Protein AF-A0A7W8ETY5-F1 (afdb_monomer_lite)

Organism: Streptomyces spectabilis (NCBI:txid68270)

pLDDT: mean 81.21, std 13.09, range [39.62, 94.81]

Secondary structure (DSSP, 8-state):
-----TTT--SHHHHHHHHHHPPEEEEEEE--TTS-GGG-EEEEEETTTTEEEEE--S---TT-EEEE----TTSS--TTTTT-EEEEEEEEEHHHHGGGSPPPPHHHHHHHHTT---HHHHHHHTPPPGGGS--------

Foldseek 3Di:
DDDQAQLVDPDPVSLVVLQVPAAEWEWAWDADPPDDRVRTFTWTQDLLQLDIDTHDDVPDDQQDKDFDADPLVLQDDDPQNRRGHIYRYHPHHCVVFVVVADGDDPVRSPCSSVVHDDPVSNVSSPDDGPVPDPPPPPDPD

Sequence (141 aa):
MGQHHPGECSCPECRTRARLAAPTLYGFIGRRAGEPETAQQVFAWCPWCANWHRHGDRTNQPGDVLHRSPHCATGTPGPYEETGYLIAVTNIPLSEVWGQMRRSSDAQRLAIGDGRVTPAIERLRAQLLPILRPQHHGGRT

Structure (mmCIF, N/CA/C/O backbone):
data_AF-A0A7W8ETY5-F1
#
_entry.id   AF-A0A7W8ETY5-F1
#
loop_
_atom_site.group_PDB
_atom_site.id
_atom_site.type_symbol
_atom_site.label_atom_id
_atom_site.label_alt_id
_atom_site.label_comp_id
_atom_site.label_asym_id
_atom_site.label_entity_id
_atom_site.label_seq_id
_atom_site.pdbx_PDB_ins_code
_atom_site.Cartn_x
_atom_site.Cartn_y
_atom_site.Cartn_z
_atom_site.occupancy
_atom_site.B_iso_or_equiv
_atom_site.auth_seq_id
_atom_site.auth_comp_id
_atom_site.auth_asym_id
_atom_site.auth_atom_id
_atom_site.pdbx_PDB_model_num
ATOM 1 N N . MET A 1 1 ? 29.948 -22.749 6.259 1.00 46.44 1 MET A N 1
ATOM 2 C CA . MET A 1 1 ? 28.935 -22.196 5.335 1.00 46.44 1 MET A CA 1
ATOM 3 C C . MET A 1 1 ? 27.918 -21.463 6.191 1.00 46.44 1 MET A C 1
ATOM 5 O O . MET A 1 1 ? 27.293 -22.111 7.018 1.00 46.44 1 MET A O 1
ATOM 9 N N . GLY A 1 2 ? 27.870 -20.130 6.116 1.00 55.56 2 GLY A N 1
ATOM 10 C CA . GLY A 1 2 ? 26.941 -19.334 6.928 1.00 55.56 2 GLY A CA 1
ATOM 11 C C . GLY A 1 2 ? 25.499 -19.595 6.501 1.00 55.56 2 GLY A C 1
ATOM 12 O O . GLY A 1 2 ? 25.243 -19.812 5.319 1.00 55.56 2 GLY A O 1
ATOM 13 N N . GLN A 1 3 ? 24.572 -19.632 7.454 1.00 60.19 3 GLN A N 1
ATOM 14 C CA . GLN A 1 3 ? 23.151 -19.752 7.143 1.00 60.19 3 GLN A CA 1
ATOM 15 C C . GLN A 1 3 ? 22.703 -18.489 6.399 1.00 60.19 3 GLN A C 1
ATOM 17 O O . GLN A 1 3 ? 22.939 -17.365 6.834 1.00 60.19 3 GLN A O 1
ATOM 22 N N . HIS A 1 4 ? 22.131 -18.692 5.218 1.00 65.94 4 HIS A N 1
ATOM 23 C CA . HIS A 1 4 ? 21.667 -17.641 4.327 1.00 65.94 4 HIS A CA 1
ATOM 24 C C . HIS A 1 4 ? 20.167 -17.436 4.557 1.00 65.94 4 HIS A C 1
ATOM 26 O O . HIS A 1 4 ? 19.358 -18.232 4.077 1.00 65.94 4 HIS A O 1
ATOM 32 N N . HIS A 1 5 ? 19.805 -16.385 5.292 1.00 59.69 5 HIS A N 1
ATOM 33 C CA . HIS A 1 5 ? 18.412 -16.026 5.551 1.00 59.69 5 HIS A CA 1
ATOM 34 C C . HIS A 1 5 ? 17.901 -15.037 4.485 1.00 59.69 5 HIS A C 1
ATOM 36 O O . HIS A 1 5 ? 18.611 -14.077 4.146 1.00 59.69 5 HIS A O 1
ATOM 42 N N . PRO A 1 6 ? 16.713 -15.271 3.893 1.00 59.84 6 PRO A N 1
ATOM 43 C CA . PRO A 1 6 ? 16.021 -14.265 3.087 1.00 59.84 6 PRO A CA 1
ATOM 44 C C . PRO A 1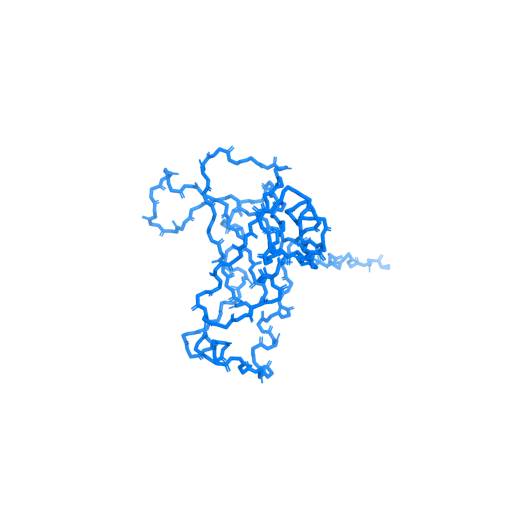 6 ? 15.900 -12.948 3.874 1.00 59.84 6 PRO A C 1
ATOM 46 O O . PRO A 1 6 ? 15.759 -12.972 5.086 1.00 59.84 6 PRO A O 1
ATOM 49 N N . GLY A 1 7 ? 16.035 -11.794 3.217 1.00 60.91 7 GLY A N 1
ATOM 50 C CA . GLY A 1 7 ? 15.917 -10.481 3.879 1.00 60.91 7 GLY A CA 1
ATOM 51 C C . GLY A 1 7 ? 17.146 -9.961 4.607 1.00 60.91 7 GLY A C 1
ATOM 52 O O . GLY A 1 7 ? 17.440 -8.773 4.529 1.00 60.91 7 GLY A O 1
ATOM 53 N N . GLU A 1 8 ? 17.914 -10.843 5.237 1.00 65.88 8 GLU A N 1
ATOM 54 C CA . GLU A 1 8 ? 19.132 -10.472 5.973 1.00 65.88 8 GLU A CA 1
ATOM 55 C C . GLU A 1 8 ? 20.386 -10.512 5.086 1.00 65.88 8 GLU A C 1
ATOM 57 O O . GLU A 1 8 ? 21.401 -9.873 5.365 1.00 65.88 8 GLU A O 1
ATOM 62 N N . CYS A 1 9 ? 20.319 -11.252 3.975 1.00 71.00 9 CYS A N 1
ATOM 63 C CA . CYS A 1 9 ? 21.418 -11.432 3.037 1.00 71.00 9 CYS A CA 1
ATOM 64 C C . CYS A 1 9 ? 21.057 -10.902 1.639 1.00 71.00 9 CYS A C 1
ATOM 66 O O . CYS A 1 9 ? 20.047 -11.277 1.043 1.00 71.00 9 CYS A O 1
ATOM 68 N N . SER A 1 10 ? 21.927 -10.064 1.067 1.00 73.88 10 SER A N 1
ATOM 69 C CA . SER A 1 10 ? 21.725 -9.418 -0.240 1.00 73.88 10 SER A CA 1
ATOM 70 C C . SER A 1 10 ? 22.278 -10.214 -1.433 1.00 73.88 10 SER A C 1
ATOM 72 O O . SER A 1 10 ? 22.279 -9.722 -2.569 1.00 73.88 10 SER A O 1
ATOM 74 N N . CYS A 1 11 ? 22.736 -11.455 -1.229 1.00 82.75 11 CYS A N 1
ATOM 75 C CA . CYS A 1 11 ? 23.212 -12.283 -2.337 1.00 82.75 11 CYS A CA 1
ATOM 76 C C . CYS A 1 11 ? 22.065 -12.592 -3.334 1.00 82.75 11 CYS A C 1
ATOM 78 O O . CYS A 1 11 ? 20.886 -12.516 -2.971 1.00 82.75 11 CYS A O 1
ATOM 80 N N . PRO A 1 12 ? 22.367 -12.900 -4.612 1.00 81.25 12 PRO A N 1
ATOM 81 C CA . PRO A 1 12 ? 21.339 -13.137 -5.634 1.00 81.25 12 PRO A CA 1
ATOM 82 C C . PRO A 1 12 ? 20.332 -14.235 -5.262 1.00 81.25 12 PRO A C 1
ATOM 84 O O . PRO A 1 12 ? 19.138 -14.103 -5.532 1.00 81.25 12 PRO A O 1
ATOM 87 N N . GLU A 1 13 ? 20.799 -15.291 -4.597 1.00 82.00 13 GLU A N 1
ATOM 88 C CA . GLU A 1 13 ? 19.960 -16.408 -4.169 1.00 82.00 13 GLU A CA 1
ATOM 89 C C . GLU A 1 13 ? 18.974 -15.995 -3.069 1.00 82.00 13 GLU A C 1
ATOM 91 O O . GLU A 1 13 ? 17.771 -16.212 -3.212 1.00 82.00 13 GLU A O 1
ATOM 96 N N . CYS A 1 14 ? 19.447 -15.321 -2.017 1.00 78.88 14 CYS A N 1
ATOM 97 C CA . CYS A 1 14 ? 18.585 -14.817 -0.946 1.00 78.88 14 CYS A CA 1
ATOM 98 C C . CYS A 1 14 ? 17.569 -13.797 -1.455 1.00 78.88 14 CYS A C 1
ATOM 100 O O . CYS A 1 14 ? 16.404 -13.863 -1.072 1.00 78.88 14 CYS A O 1
ATOM 102 N N . ARG A 1 15 ? 17.966 -12.909 -2.379 1.00 77.81 15 ARG A N 1
ATOM 103 C CA . ARG A 1 15 ? 17.036 -11.972 -3.033 1.00 77.81 15 ARG A CA 1
ATOM 104 C C . ARG A 1 15 ? 15.958 -12.694 -3.837 1.00 77.81 15 ARG A C 1
ATOM 106 O O . ARG A 1 15 ? 14.794 -12.310 -3.778 1.00 77.81 15 ARG A O 1
ATOM 113 N N . THR A 1 16 ? 16.329 -13.749 -4.558 1.00 82.50 16 THR A N 1
ATOM 114 C CA . THR A 1 16 ? 15.375 -14.560 -5.327 1.00 82.50 16 THR A CA 1
ATOM 115 C C . THR A 1 16 ? 14.401 -15.284 -4.401 1.00 82.50 16 THR A C 1
ATOM 117 O O . THR A 1 16 ? 13.193 -15.208 -4.611 1.00 82.50 16 THR A O 1
ATOM 120 N N . ARG A 1 17 ? 14.899 -15.922 -3.335 1.00 81.75 17 ARG A N 1
ATOM 121 C CA . ARG A 1 17 ? 14.060 -16.597 -2.331 1.00 81.75 17 ARG A CA 1
ATOM 122 C C . ARG A 1 17 ? 13.114 -15.623 -1.628 1.00 81.75 17 ARG A C 1
ATOM 124 O O . ARG A 1 17 ? 11.923 -15.902 -1.552 1.00 81.75 17 ARG A O 1
ATOM 131 N N . ALA A 1 18 ? 13.619 -14.467 -1.192 1.00 77.94 18 ALA A N 1
ATOM 132 C CA . ALA A 1 18 ? 12.806 -13.409 -0.596 1.00 77.94 18 ALA A CA 1
ATOM 133 C C . ALA A 1 18 ? 11.684 -12.974 -1.546 1.00 77.94 18 ALA A C 1
ATOM 135 O O . ALA A 1 18 ? 10.527 -12.926 -1.148 1.00 77.94 18 ALA A O 1
ATOM 136 N N . ARG A 1 19 ? 12.002 -12.748 -2.828 1.00 82.19 19 ARG A N 1
ATOM 137 C CA . ARG A 1 19 ? 11.017 -12.374 -3.849 1.00 82.19 19 ARG A CA 1
ATOM 138 C C . ARG A 1 19 ? 9.942 -13.443 -4.071 1.00 82.19 19 ARG A C 1
ATOM 140 O O . ARG A 1 19 ? 8.788 -13.084 -4.269 1.00 82.19 19 ARG A O 1
ATOM 147 N N . LEU A 1 20 ? 10.307 -14.726 -4.060 1.00 83.25 20 LEU A N 1
ATOM 148 C CA . LEU A 1 20 ? 9.365 -15.840 -4.241 1.00 83.25 20 LEU A CA 1
ATOM 149 C C . LEU A 1 20 ? 8.443 -16.042 -3.031 1.00 83.25 20 LEU A C 1
ATOM 151 O O . LEU A 1 20 ? 7.305 -16.465 -3.201 1.00 83.25 20 LEU A O 1
ATOM 155 N N . ALA A 1 21 ? 8.928 -15.739 -1.826 1.00 84.00 21 ALA A N 1
ATOM 156 C CA . ALA A 1 21 ? 8.154 -15.826 -0.588 1.00 84.00 21 ALA A CA 1
ATOM 157 C C . ALA A 1 21 ? 7.350 -14.549 -0.278 1.00 84.00 21 ALA A C 1
ATOM 159 O O . ALA A 1 21 ? 6.515 -14.544 0.626 1.00 84.00 21 ALA A O 1
ATOM 160 N N . ALA A 1 22 ? 7.615 -13.457 -0.998 1.00 83.62 22 ALA A N 1
ATOM 161 C CA . ALA A 1 22 ? 7.018 -12.162 -0.736 1.00 83.62 22 ALA A CA 1
ATOM 162 C C . ALA A 1 22 ? 5.503 -12.171 -1.027 1.00 83.62 22 ALA A C 1
ATOM 164 O O . ALA A 1 22 ? 5.080 -12.564 -2.120 1.00 83.62 22 ALA A O 1
ATOM 165 N N . PRO A 1 23 ? 4.660 -11.684 -0.100 1.00 87.62 23 PRO A N 1
ATOM 166 C CA . PRO A 1 23 ? 3.237 -11.517 -0.361 1.00 87.62 23 PRO A CA 1
ATOM 167 C C . PRO A 1 23 ? 3.005 -10.495 -1.480 1.00 87.62 23 PRO A C 1
ATOM 169 O O . PRO A 1 23 ? 3.788 -9.562 -1.661 1.00 87.62 23 PRO A O 1
ATOM 172 N N . THR A 1 24 ? 1.906 -10.645 -2.221 1.00 88.75 24 THR A N 1
ATOM 173 C CA . THR A 1 24 ? 1.543 -9.714 -3.300 1.00 88.75 24 THR A CA 1
ATOM 174 C C . THR A 1 24 ? 0.495 -8.711 -2.828 1.00 88.75 24 THR A C 1
ATOM 176 O O . THR A 1 24 ? -0.545 -9.086 -2.292 1.00 88.75 24 THR A O 1
ATOM 179 N N . LEU A 1 25 ? 0.766 -7.428 -3.055 1.00 90.31 25 LEU A N 1
ATOM 180 C CA . LEU A 1 25 ? -0.151 -6.306 -2.884 1.00 90.31 25 LEU A CA 1
ATOM 181 C C . LEU A 1 25 ? -0.551 -5.745 -4.253 1.00 90.31 25 LEU A C 1
ATOM 183 O O . LEU A 1 25 ? 0.172 -5.889 -5.239 1.00 90.31 25 LEU A O 1
ATOM 187 N N . TYR A 1 26 ? -1.680 -5.042 -4.300 1.00 91.06 26 TYR A N 1
ATOM 188 C CA . TYR A 1 26 ? -2.109 -4.320 -5.497 1.00 91.06 26 TYR A CA 1
ATOM 189 C C . TYR A 1 26 ? -1.524 -2.908 -5.525 1.00 91.06 26 TYR A C 1
ATOM 191 O O . TYR A 1 26 ? -1.600 -2.170 -4.538 1.00 91.06 26 TYR A O 1
ATOM 199 N N . GLY A 1 27 ? -0.948 -2.546 -6.669 1.00 91.75 27 GLY A N 1
ATOM 200 C CA . GLY A 1 27 ? -0.445 -1.214 -6.974 1.00 91.75 27 GLY A CA 1
ATOM 201 C C . GLY A 1 27 ? -1.402 -0.440 -7.869 1.00 91.75 27 GLY A C 1
ATOM 202 O O . GLY A 1 27 ? -1.979 -0.992 -8.802 1.00 91.75 27 GLY A O 1
ATOM 203 N N . PHE A 1 28 ? -1.537 0.853 -7.615 1.00 92.88 28 PHE A N 1
ATOM 204 C CA . PHE A 1 28 ? -2.421 1.746 -8.355 1.00 92.88 28 PHE A CA 1
ATOM 205 C C . PHE A 1 28 ? -1.630 2.957 -8.817 1.00 92.88 28 PHE A C 1
ATOM 207 O O . PHE A 1 2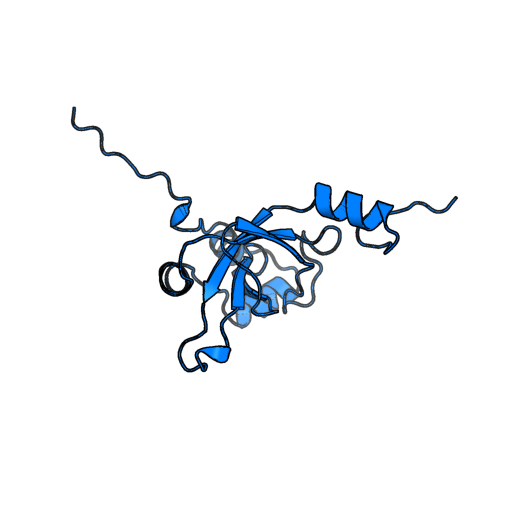8 ? -0.944 3.601 -8.017 1.00 92.88 28 PHE A O 1
ATOM 214 N N . ILE A 1 29 ? -1.710 3.266 -10.106 1.00 92.44 29 ILE A N 1
ATOM 215 C CA . ILE A 1 29 ? -0.980 4.392 -10.678 1.00 92.44 29 ILE A CA 1
ATOM 216 C C . ILE A 1 29 ? -1.786 5.674 -10.453 1.00 92.44 29 ILE A C 1
ATOM 218 O O . ILE A 1 29 ? -2.979 5.747 -10.753 1.00 92.44 29 ILE A O 1
ATOM 222 N N . GLY A 1 30 ? -1.133 6.716 -9.943 1.00 91.06 30 GLY A N 1
ATOM 223 C CA . GLY A 1 30 ? -1.726 8.046 -9.845 1.00 91.06 30 GLY A CA 1
ATOM 224 C C . GLY A 1 30 ? -0.858 9.031 -9.079 1.00 91.06 30 GLY A C 1
ATOM 225 O O . GLY A 1 30 ? 0.338 8.820 -8.907 1.00 91.06 30 GLY A O 1
ATOM 226 N N . ARG A 1 31 ? -1.463 10.126 -8.625 1.00 89.50 31 ARG A N 1
ATOM 227 C CA . ARG A 1 31 ? -0.810 11.184 -7.841 1.00 89.50 31 ARG A CA 1
ATOM 228 C C . ARG A 1 31 ? -1.696 11.595 -6.677 1.00 89.50 31 ARG A C 1
ATOM 230 O O . ARG A 1 31 ? -2.908 11.376 -6.716 1.00 89.50 31 ARG A O 1
ATOM 237 N N . ARG A 1 32 ? -1.122 12.231 -5.658 1.00 83.44 32 ARG A N 1
ATOM 238 C CA . ARG A 1 32 ? -1.934 12.852 -4.607 1.00 83.44 32 ARG A CA 1
ATOM 239 C C . ARG A 1 32 ? -2.564 14.139 -5.138 1.00 83.44 32 ARG A C 1
ATOM 241 O O . ARG A 1 32 ? -2.017 14.809 -6.015 1.00 83.44 32 ARG A O 1
ATOM 248 N N . ALA A 1 33 ? -3.718 14.497 -4.581 1.00 82.69 33 ALA A N 1
ATOM 249 C CA . ALA A 1 33 ? -4.345 15.782 -4.863 1.00 82.69 33 ALA A CA 1
ATOM 250 C C . ALA A 1 33 ? -3.361 16.928 -4.559 1.00 82.69 33 ALA A C 1
ATOM 252 O O . ALA A 1 33 ? -2.710 16.923 -3.515 1.00 82.69 33 ALA A O 1
ATOM 253 N N . GLY A 1 34 ? -3.247 17.879 -5.487 1.00 85.12 34 GLY A N 1
ATOM 254 C CA . GLY A 1 34 ? -2.327 19.017 -5.388 1.00 85.12 34 GLY A CA 1
ATOM 255 C C . GLY A 1 34 ? -0.898 18.766 -5.889 1.00 85.12 34 GLY A C 1
ATOM 256 O O . GLY A 1 34 ? -0.148 19.725 -6.025 1.00 85.12 34 GLY A O 1
ATOM 257 N N . GLU A 1 35 ? -0.506 17.529 -6.212 1.00 86.56 35 GLU A N 1
ATOM 258 C CA . GLU A 1 35 ? 0.804 17.259 -6.829 1.00 86.56 35 GLU A CA 1
ATOM 259 C C . GLU A 1 35 ? 0.768 17.502 -8.353 1.00 86.56 35 GLU A C 1
ATOM 261 O O . GLU A 1 35 ? -0.293 17.339 -8.954 1.00 86.56 35 GLU A O 1
ATOM 266 N N . PRO A 1 36 ? 1.880 17.853 -9.025 1.00 85.56 36 PRO A N 1
ATOM 267 C CA . PRO A 1 36 ? 1.899 17.976 -10.487 1.00 85.56 36 PRO A CA 1
ATOM 268 C C . PRO A 1 36 ? 1.641 16.622 -11.174 1.00 85.56 36 PRO A C 1
ATOM 270 O O . PRO A 1 36 ? 1.844 15.566 -10.577 1.00 85.56 36 PRO A O 1
ATOM 273 N N . GLU A 1 37 ? 1.240 16.616 -12.450 1.00 80.31 37 GLU A N 1
ATOM 274 C CA . GLU A 1 37 ? 1.084 15.368 -13.232 1.00 80.31 37 GLU A CA 1
ATOM 275 C C . GLU A 1 37 ? 2.376 14.556 -13.283 1.00 80.31 37 GLU A C 1
ATOM 277 O O . GLU A 1 37 ? 2.376 13.326 -13.243 1.00 80.31 37 GLU A O 1
ATOM 282 N N . THR A 1 38 ? 3.503 15.261 -13.241 1.00 81.94 38 THR A N 1
ATOM 283 C CA . THR A 1 38 ? 4.820 14.657 -13.162 1.00 81.94 38 THR A CA 1
ATOM 284 C C . THR A 1 38 ? 5.090 13.906 -11.851 1.00 81.94 38 THR A C 1
ATOM 286 O O . THR A 1 38 ? 6.098 13.222 -11.717 1.00 81.94 38 THR A O 1
ATOM 289 N N . ALA A 1 39 ? 4.200 13.970 -10.867 1.00 84.25 39 ALA A N 1
ATOM 290 C CA . ALA A 1 39 ? 4.321 13.216 -9.627 1.00 84.25 39 ALA A CA 1
ATOM 291 C C . ALA A 1 39 ? 3.696 11.812 -9.689 1.00 84.25 39 ALA A C 1
ATOM 293 O O . ALA A 1 39 ? 3.663 11.143 -8.651 1.00 84.25 39 ALA A O 1
ATOM 294 N N . GLN A 1 40 ? 3.203 11.372 -10.856 1.00 86.38 40 GLN A N 1
ATOM 295 C CA . GLN A 1 40 ? 2.575 10.062 -11.032 1.00 86.38 40 GLN A CA 1
ATOM 296 C C . GLN A 1 40 ? 3.489 8.924 -10.560 1.00 86.38 40 GLN A C 1
ATOM 298 O O . GLN A 1 40 ? 4.647 8.825 -10.966 1.00 86.38 40 GLN A O 1
ATOM 303 N N . GLN A 1 41 ? 2.968 8.078 -9.676 1.00 91.00 41 GLN A N 1
ATOM 304 C CA . GLN A 1 41 ? 3.685 6.977 -9.040 1.00 91.00 41 GLN A CA 1
ATOM 305 C C . GLN A 1 41 ? 2.753 5.797 -8.767 1.00 91.00 41 GLN A C 1
ATOM 307 O O . GLN A 1 41 ? 1.531 5.916 -8.869 1.00 91.00 41 GLN A O 1
ATOM 312 N N . VAL A 1 42 ? 3.343 4.658 -8.408 1.00 92.31 42 VAL A N 1
ATOM 313 C CA . VAL A 1 42 ? 2.601 3.485 -7.952 1.00 92.31 42 VAL A CA 1
ATOM 314 C C . VAL A 1 42 ? 2.347 3.627 -6.459 1.00 92.31 42 VAL A C 1
ATOM 316 O O . VAL A 1 42 ? 3.274 3.825 -5.673 1.00 92.31 42 VAL A O 1
ATOM 319 N N . PHE A 1 43 ? 1.091 3.496 -6.053 1.00 92.75 43 PHE A N 1
ATOM 320 C CA . PHE A 1 43 ? 0.698 3.453 -4.654 1.00 92.75 43 PHE A CA 1
ATOM 321 C C . PHE A 1 43 ? 0.165 2.069 -4.311 1.00 92.75 43 PHE A C 1
ATOM 323 O O . PHE A 1 43 ? -0.699 1.552 -5.010 1.00 92.75 43 PHE A O 1
ATOM 330 N N . ALA A 1 44 ? 0.663 1.478 -3.231 1.00 92.12 44 ALA A N 1
ATOM 331 C CA . ALA A 1 44 ? 0.201 0.187 -2.734 1.00 92.12 44 ALA A CA 1
ATOM 332 C C . ALA A 1 44 ? -0.432 0.367 -1.354 1.00 92.12 44 ALA A C 1
ATOM 334 O O . ALA A 1 44 ? 0.143 1.026 -0.483 1.00 92.12 44 ALA A O 1
ATOM 335 N N . TRP A 1 45 ? -1.620 -0.201 -1.145 1.00 91.69 45 TRP A N 1
ATOM 336 C CA . TRP A 1 45 ? -2.216 -0.246 0.188 1.00 91.69 45 TRP A CA 1
ATOM 337 C C . TRP A 1 45 ? -1.481 -1.292 1.019 1.00 91.69 45 TRP A C 1
ATOM 339 O O . TRP A 1 45 ? -1.445 -2.459 0.639 1.00 91.69 45 TRP A O 1
ATOM 349 N N . CYS A 1 46 ? -0.913 -0.879 2.149 1.00 89.81 46 CYS A N 1
ATOM 350 C CA . CYS A 1 46 ? -0.253 -1.763 3.096 1.00 89.81 46 CYS A CA 1
ATOM 351 C C . CYS A 1 46 ? -1.218 -2.070 4.254 1.00 89.81 46 CYS A C 1
ATOM 353 O O . CYS A 1 46 ? -1.479 -1.182 5.076 1.00 89.81 46 CYS A O 1
ATOM 355 N N . PRO A 1 47 ? -1.734 -3.310 4.370 1.00 88.88 47 PRO A N 1
ATOM 356 C CA . PRO A 1 47 ? -2.606 -3.693 5.474 1.00 88.88 47 PRO A CA 1
ATOM 357 C C . PRO A 1 47 ? -1.920 -3.536 6.827 1.00 88.88 47 PRO A C 1
ATOM 359 O O . PRO A 1 47 ? -2.556 -3.085 7.767 1.00 88.88 47 PRO A O 1
ATOM 362 N N . TRP A 1 48 ? -0.620 -3.836 6.929 1.00 87.19 48 TRP A N 1
ATOM 363 C CA . TRP A 1 48 ? 0.110 -3.827 8.200 1.00 87.19 48 TRP A CA 1
ATOM 364 C C . TRP A 1 48 ? 0.098 -2.470 8.916 1.00 87.19 48 TRP A C 1
ATOM 366 O O . TRP A 1 48 ? -0.222 -2.399 10.107 1.00 87.19 48 TRP A O 1
ATOM 376 N N . CYS A 1 49 ? 0.426 -1.397 8.194 1.00 88.69 49 CYS A N 1
ATOM 377 C CA . CYS A 1 49 ? 0.411 -0.037 8.731 1.00 88.69 49 CYS A CA 1
ATOM 378 C C . CYS A 1 49 ? -0.923 0.685 8.480 1.00 88.69 49 CYS A C 1
ATOM 380 O O . CYS A 1 49 ? -1.079 1.825 8.908 1.00 88.69 49 CYS A O 1
ATOM 382 N N . ALA A 1 50 ? -1.868 0.033 7.789 1.00 90.56 50 ALA A N 1
ATOM 383 C CA . ALA A 1 50 ? -3.125 0.607 7.320 1.00 90.56 50 ALA A CA 1
ATOM 384 C C . ALA A 1 50 ? -2.928 1.974 6.644 1.00 90.56 50 ALA A C 1
ATOM 386 O O . ALA A 1 50 ? -3.565 2.974 7.001 1.00 90.56 50 ALA A O 1
ATOM 387 N N . ASN A 1 51 ? -2.004 2.026 5.683 1.00 91.06 51 ASN A N 1
ATOM 388 C CA . ASN A 1 51 ? -1.678 3.243 4.951 1.00 91.06 51 ASN A CA 1
ATOM 389 C C . ASN A 1 51 ? -1.204 2.946 3.520 1.00 91.06 51 ASN A C 1
ATOM 391 O O . ASN A 1 51 ? -0.831 1.825 3.178 1.00 91.06 51 ASN A O 1
ATOM 395 N N . TRP A 1 52 ? -1.199 3.982 2.684 1.00 90.81 52 TRP A N 1
ATOM 396 C CA . TRP A 1 52 ? -0.695 3.920 1.317 1.00 90.81 52 TRP A CA 1
ATOM 397 C C . TRP A 1 52 ? 0.817 4.133 1.281 1.00 90.81 52 TRP A C 1
ATOM 399 O O . TRP A 1 52 ? 1.319 5.164 1.734 1.00 90.81 52 TRP A O 1
ATOM 409 N N . HIS A 1 53 ? 1.537 3.177 0.703 1.00 89.88 53 HIS A N 1
ATOM 410 C CA . HIS A 1 53 ? 2.953 3.306 0.384 1.00 89.88 53 HIS A CA 1
ATOM 411 C C . HIS A 1 53 ? 3.123 3.823 -1.036 1.00 89.88 53 HIS A C 1
ATOM 413 O O . HIS A 1 53 ? 2.397 3.423 -1.941 1.00 89.88 53 HIS A O 1
ATOM 419 N N . ARG A 1 54 ? 4.090 4.718 -1.218 1.00 89.38 54 ARG A N 1
ATOM 420 C CA . ARG A 1 54 ? 4.387 5.386 -2.482 1.00 89.38 54 ARG A CA 1
ATOM 421 C C . ARG A 1 54 ? 5.679 4.809 -3.066 1.00 89.38 54 ARG A C 1
ATOM 423 O O . ARG A 1 54 ? 6.690 4.760 -2.370 1.00 89.38 54 ARG A O 1
ATOM 430 N N . HIS A 1 55 ? 5.649 4.399 -4.332 1.00 86.12 55 HIS A N 1
ATOM 431 C CA . HIS A 1 55 ? 6.768 3.781 -5.042 1.00 86.12 55 HIS A CA 1
ATOM 432 C C . HIS A 1 55 ? 6.967 4.434 -6.420 1.00 86.12 55 HIS A C 1
ATOM 434 O O . HIS A 1 55 ? 6.048 4.491 -7.237 1.00 86.12 55 HIS A O 1
ATOM 440 N N . GLY A 1 56 ? 8.179 4.944 -6.665 1.00 70.19 56 GLY A N 1
ATOM 441 C CA . GLY A 1 56 ? 8.590 5.582 -7.923 1.00 70.19 56 GLY A CA 1
ATOM 442 C C . GLY A 1 56 ? 9.480 4.667 -8.763 1.00 70.19 56 GLY A C 1
ATOM 443 O O . GLY A 1 56 ? 10.164 3.803 -8.218 1.00 70.19 56 GLY A O 1
ATOM 444 N N . ASP A 1 57 ? 9.380 4.767 -10.086 1.00 62.78 57 ASP A N 1
ATOM 445 C CA . ASP A 1 57 ? 10.334 5.505 -10.940 1.00 62.78 57 ASP A CA 1
ATOM 446 C C . ASP A 1 57 ? 9.697 6.080 -12.234 1.00 62.78 57 ASP A C 1
ATOM 448 O O . ASP A 1 57 ? 10.397 6.415 -13.182 1.00 62.78 57 ASP A O 1
ATOM 452 N N . ARG A 1 58 ? 8.366 6.271 -12.255 1.00 63.06 58 ARG A N 1
ATOM 453 C CA . ARG A 1 58 ? 7.569 6.870 -13.363 1.00 63.06 58 ARG A CA 1
ATOM 454 C C . ARG A 1 58 ? 7.551 6.087 -14.682 1.00 63.06 58 ARG A C 1
ATOM 456 O O . ARG A 1 58 ? 6.893 6.526 -15.619 1.00 63.06 58 ARG A O 1
ATOM 463 N N . THR A 1 59 ? 8.216 4.942 -14.751 1.00 72.69 59 THR A N 1
ATOM 464 C CA . THR A 1 59 ? 8.213 4.053 -15.924 1.00 72.69 59 THR A CA 1
ATOM 465 C C . THR A 1 59 ? 7.236 2.887 -15.776 1.00 72.69 59 THR A C 1
ATOM 467 O O . THR A 1 59 ? 6.889 2.274 -16.780 1.00 72.69 59 THR A O 1
ATOM 470 N N . ASN A 1 60 ? 6.764 2.615 -14.553 1.00 83.75 60 ASN A N 1
ATOM 471 C CA . ASN A 1 60 ? 5.860 1.501 -14.262 1.00 83.75 60 ASN A CA 1
ATOM 472 C C . ASN A 1 60 ? 4.533 1.609 -15.024 1.00 83.75 60 ASN A C 1
ATOM 474 O O . ASN A 1 60 ? 3.912 2.675 -15.063 1.00 83.75 60 ASN A O 1
ATOM 478 N N . GLN A 1 61 ? 4.078 0.477 -15.545 1.00 86.94 61 GLN A N 1
ATOM 479 C CA . GLN A 1 61 ? 2.861 0.310 -16.326 1.00 86.94 61 GLN A CA 1
ATOM 480 C C . GLN A 1 61 ? 1.915 -0.704 -15.669 1.00 86.94 61 GLN A C 1
ATOM 482 O O . GLN A 1 61 ? 2.351 -1.562 -14.894 1.00 86.94 61 GLN A O 1
ATOM 487 N N . PRO A 1 62 ? 0.606 -0.650 -15.978 1.00 89.38 62 PRO A N 1
ATOM 488 C CA . PRO A 1 62 ? -0.304 -1.741 -15.651 1.00 89.38 62 PRO A CA 1
ATOM 489 C C . PRO A 1 62 ? 0.236 -3.088 -16.153 1.00 89.38 62 PRO A C 1
ATOM 491 O O . PRO A 1 62 ? 0.632 -3.207 -17.309 1.00 89.38 62 PRO A O 1
ATOM 494 N N . GLY A 1 63 ? 0.231 -4.099 -15.284 1.00 86.62 63 GLY A N 1
ATOM 495 C CA . GLY A 1 63 ? 0.793 -5.427 -15.544 1.00 86.62 63 GLY A CA 1
ATOM 496 C C . GLY A 1 63 ? 2.186 -5.655 -14.948 1.00 86.62 63 GLY A C 1
ATOM 497 O O . GLY A 1 63 ? 2.574 -6.810 -14.769 1.00 86.62 63 GLY A O 1
ATOM 498 N N . ASP A 1 64 ? 2.910 -4.599 -14.572 1.00 89.75 64 ASP A N 1
ATOM 499 C CA . ASP A 1 64 ? 4.219 -4.745 -13.935 1.00 89.75 64 ASP A CA 1
ATOM 500 C C . ASP A 1 64 ? 4.123 -5.396 -12.548 1.00 89.75 64 ASP A C 1
ATOM 502 O O . ASP A 1 64 ? 3.163 -5.196 -11.797 1.00 89.75 64 ASP A O 1
ATOM 506 N N . VAL A 1 65 ? 5.174 -6.135 -12.174 1.00 89.12 65 VAL A N 1
ATOM 507 C CA . VAL A 1 65 ? 5.336 -6.705 -10.829 1.00 89.12 65 VAL A CA 1
ATOM 508 C C . VAL A 1 65 ? 6.620 -6.189 -10.190 1.00 89.12 65 VAL A C 1
ATOM 510 O O . VAL A 1 65 ? 7.732 -6.582 -10.559 1.00 89.12 65 VAL A O 1
ATOM 513 N N . LEU A 1 66 ? 6.464 -5.331 -9.183 1.00 87.19 66 LEU A N 1
ATOM 514 C CA . LEU A 1 66 ? 7.572 -4.652 -8.514 1.00 87.19 66 LEU A CA 1
ATOM 515 C C . LEU A 1 66 ? 7.865 -5.313 -7.171 1.00 87.19 66 LEU A C 1
ATOM 517 O O . LEU A 1 66 ? 7.003 -5.341 -6.302 1.00 87.19 66 LEU A O 1
ATOM 521 N N . HIS A 1 67 ? 9.088 -5.793 -6.953 1.00 85.31 67 HIS A N 1
ATOM 522 C CA . HIS A 1 67 ? 9.519 -6.212 -5.615 1.00 85.31 67 HIS A CA 1
ATOM 523 C C . HIS A 1 67 ? 10.021 -4.999 -4.828 1.00 85.31 67 HIS A C 1
ATOM 525 O O . HIS A 1 67 ? 10.830 -4.216 -5.343 1.00 85.31 67 HIS A O 1
ATOM 531 N N . ARG A 1 68 ? 9.496 -4.794 -3.617 1.00 84.94 68 ARG A N 1
ATOM 532 C CA . ARG A 1 68 ? 9.813 -3.654 -2.745 1.00 84.94 68 ARG A CA 1
ATOM 533 C C . ARG A 1 68 ? 9.852 -4.110 -1.287 1.00 84.94 68 ARG A C 1
ATOM 535 O O . ARG A 1 68 ? 8.978 -4.855 -0.862 1.00 84.94 68 ARG A O 1
ATOM 542 N N . SER A 1 69 ? 10.800 -3.602 -0.502 1.00 73.56 69 SER A N 1
ATOM 543 C CA . SER A 1 69 ? 10.685 -3.646 0.962 1.00 73.56 69 SER A CA 1
ATOM 544 C C . SER A 1 69 ? 9.887 -2.438 1.449 1.00 73.56 69 SER A C 1
ATOM 546 O O . SER A 1 69 ? 10.156 -1.315 1.005 1.00 73.56 69 SER A O 1
ATOM 548 N N . PRO A 1 70 ? 8.899 -2.614 2.343 1.00 68.38 70 PRO A N 1
ATOM 549 C CA . PRO A 1 70 ? 8.217 -1.482 2.943 1.00 68.38 70 PRO A CA 1
ATOM 550 C C . PRO A 1 70 ? 9.130 -0.859 3.973 1.00 68.38 70 PRO A C 1
ATOM 552 O O . PRO A 1 70 ? 9.542 -1.515 4.922 1.00 68.38 70 PRO A O 1
ATOM 555 N N . HIS A 1 71 ? 9.276 0.451 3.892 1.00 68.88 71 HIS A N 1
ATOM 556 C CA . HIS A 1 71 ? 9.575 1.239 5.074 1.00 68.88 71 HIS A CA 1
ATOM 557 C C . HIS A 1 71 ? 8.233 1.681 5.654 1.00 68.88 71 HIS A C 1
ATOM 559 O O . HIS A 1 71 ? 7.731 2.763 5.342 1.00 68.88 71 HIS A O 1
ATOM 565 N N . CYS A 1 72 ? 7.590 0.807 6.439 1.00 75.12 72 CYS A N 1
ATOM 566 C CA . CYS A 1 72 ? 6.460 1.257 7.248 1.00 75.12 72 CYS A CA 1
ATOM 567 C C . CYS A 1 72 ? 7.002 2.346 8.180 1.00 75.12 72 CYS A C 1
ATOM 569 O O . CYS A 1 72 ? 7.911 2.085 8.963 1.00 75.12 72 CYS A O 1
ATOM 571 N N . ALA A 1 73 ? 6.459 3.563 8.112 1.00 65.94 73 ALA A N 1
ATOM 572 C CA . ALA A 1 73 ? 6.898 4.696 8.939 1.00 65.94 73 ALA A CA 1
ATOM 573 C C . ALA A 1 73 ? 6.514 4.549 10.431 1.00 65.94 73 ALA A C 1
ATOM 575 O O . ALA A 1 73 ? 6.265 5.536 11.115 1.00 65.94 73 ALA A O 1
ATOM 576 N N . THR A 1 74 ? 6.385 3.312 10.906 1.00 64.38 74 THR A N 1
ATOM 577 C CA . THR A 1 74 ? 5.995 2.938 12.261 1.00 64.38 74 THR A CA 1
ATOM 578 C C . THR A 1 74 ? 7.216 2.551 13.098 1.00 64.38 74 THR A C 1
ATOM 580 O O . THR A 1 74 ? 7.139 2.601 14.310 1.00 64.38 74 THR A O 1
ATOM 583 N N . GLY A 1 75 ? 8.374 2.243 12.503 1.00 62.34 75 GLY A N 1
ATOM 584 C CA . GLY A 1 75 ? 9.608 1.981 13.264 1.00 62.34 75 GLY A CA 1
ATOM 585 C C . GLY A 1 75 ? 9.694 0.595 13.917 1.00 62.34 75 GLY A C 1
ATOM 586 O O . GLY A 1 75 ? 10.747 0.244 14.435 1.00 62.34 75 GLY A O 1
ATOM 587 N N . THR A 1 76 ? 8.635 -0.214 13.844 1.00 64.62 76 THR A N 1
ATOM 588 C CA . THR A 1 76 ? 8.654 -1.645 14.188 1.00 64.62 76 THR A CA 1
ATOM 589 C C . THR A 1 76 ? 8.796 -2.521 12.945 1.00 64.62 76 THR A C 1
ATOM 591 O O . THR A 1 76 ? 8.149 -2.230 11.927 1.00 64.62 76 THR A O 1
ATOM 594 N N . PRO A 1 77 ? 9.528 -3.644 13.072 1.00 68.12 77 PRO A N 1
ATOM 595 C CA . PRO A 1 77 ? 9.434 -4.802 12.194 1.00 68.12 77 PRO A CA 1
ATOM 596 C C . PRO A 1 77 ? 8.001 -5.113 11.769 1.00 68.12 77 PRO A C 1
ATOM 598 O O . PRO A 1 77 ? 7.116 -5.337 12.598 1.00 68.12 77 PRO A O 1
ATOM 601 N N . GLY A 1 78 ? 7.750 -5.091 10.463 1.00 73.12 78 GLY A N 1
ATOM 602 C CA . GLY A 1 78 ? 6.497 -5.565 9.882 1.00 73.12 78 GLY A CA 1
ATOM 603 C C . GLY A 1 78 ? 6.666 -6.951 9.260 1.00 73.12 78 GLY A C 1
ATOM 604 O O . GLY A 1 78 ? 7.792 -7.373 9.017 1.00 73.12 78 GLY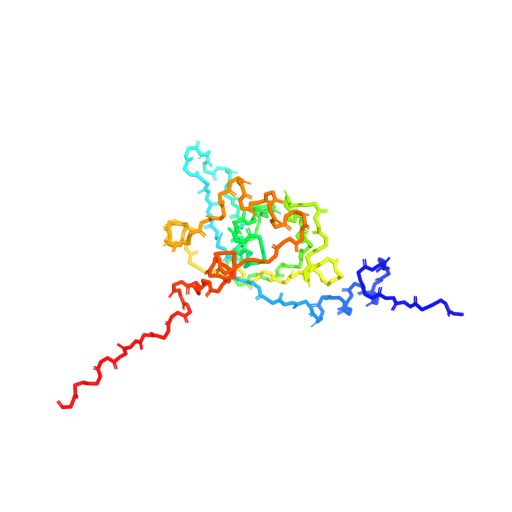 A O 1
ATOM 605 N N . PRO A 1 79 ? 5.571 -7.632 8.876 1.00 76.75 79 PRO A N 1
ATOM 606 C CA . PRO A 1 79 ? 5.601 -8.971 8.266 1.00 76.75 79 PRO A CA 1
ATOM 607 C C . PRO A 1 79 ? 6.310 -9.025 6.901 1.00 76.75 79 PRO A C 1
ATOM 609 O O . PRO A 1 79 ? 6.385 -10.073 6.273 1.00 76.75 79 PRO A O 1
ATOM 612 N N . TYR A 1 80 ? 6.786 -7.884 6.420 1.00 79.56 80 TYR A N 1
ATOM 613 C CA . TYR A 1 80 ? 7.440 -7.702 5.136 1.00 79.56 80 TYR A CA 1
ATOM 614 C C . TYR A 1 80 ? 8.914 -7.301 5.293 1.00 79.56 80 TYR A C 1
ATOM 616 O O . TYR A 1 80 ? 9.550 -6.978 4.298 1.00 79.56 80 TYR A O 1
ATOM 624 N N . GLU A 1 81 ? 9.444 -7.207 6.515 1.00 78.31 81 GLU A N 1
ATOM 625 C CA . GLU A 1 81 ? 10.836 -6.790 6.728 1.00 78.31 81 GLU A CA 1
ATOM 626 C C . GLU A 1 81 ? 11.815 -7.800 6.121 1.00 78.31 81 GLU A C 1
ATOM 628 O O . GLU A 1 81 ? 12.748 -7.411 5.425 1.00 78.31 81 GLU A O 1
ATOM 633 N N . GLU A 1 82 ? 11.529 -9.090 6.295 1.00 78.50 82 GLU A N 1
ATOM 634 C CA . GLU A 1 82 ? 12.349 -10.176 5.764 1.00 78.50 82 GLU A CA 1
ATOM 635 C C . GLU A 1 82 ? 12.197 -10.318 4.238 1.00 78.50 82 GLU A C 1
ATOM 637 O O . GLU A 1 82 ? 13.163 -10.343 3.484 1.00 78.50 82 GLU A O 1
ATOM 642 N N . THR A 1 83 ? 10.974 -10.398 3.720 1.00 82.19 83 THR A N 1
ATOM 643 C CA . THR A 1 83 ? 10.766 -10.771 2.308 1.00 82.19 83 THR A CA 1
ATOM 644 C C . THR A 1 83 ? 10.420 -9.598 1.401 1.00 82.19 83 THR A C 1
ATOM 646 O O . THR A 1 83 ? 10.474 -9.728 0.176 1.00 82.19 83 THR A O 1
ATOM 649 N N . GLY A 1 84 ? 10.085 -8.438 1.959 1.00 86.06 84 GLY A N 1
ATOM 650 C CA . GLY A 1 84 ? 9.405 -7.372 1.235 1.00 86.06 84 GLY A CA 1
ATOM 651 C C . GLY A 1 84 ? 7.980 -7.767 0.838 1.00 86.06 84 GLY A C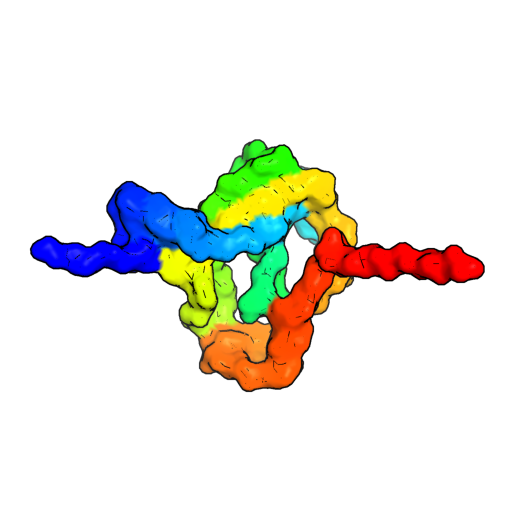 1
ATOM 652 O O . GLY A 1 84 ? 7.325 -8.585 1.477 1.00 86.06 84 GLY A O 1
ATOM 653 N N . TYR A 1 85 ? 7.483 -7.166 -0.235 1.00 87.44 85 TYR A N 1
ATOM 654 C CA . TYR A 1 85 ? 6.260 -7.557 -0.932 1.00 87.44 85 TYR A CA 1
ATOM 655 C C . TYR A 1 85 ? 6.426 -7.328 -2.432 1.00 87.44 85 TYR A C 1
ATOM 657 O O . TYR A 1 85 ? 7.260 -6.539 -2.893 1.00 87.44 85 TYR A O 1
ATOM 665 N N . LEU A 1 86 ? 5.609 -8.030 -3.205 1.00 90.12 86 LEU A N 1
ATOM 666 C CA . LEU A 1 86 ? 5.388 -7.747 -4.613 1.00 90.12 86 LEU A CA 1
ATOM 667 C C . LEU A 1 86 ? 4.252 -6.736 -4.755 1.00 90.12 86 LEU A C 1
ATOM 669 O O . LEU A 1 86 ? 3.281 -6.770 -4.006 1.00 90.12 86 LEU A O 1
ATOM 673 N N . ILE A 1 87 ? 4.355 -5.848 -5.734 1.00 90.62 87 ILE A N 1
ATOM 674 C CA . ILE A 1 87 ? 3.291 -4.932 -6.131 1.00 90.62 87 ILE A CA 1
ATOM 675 C C . ILE A 1 87 ? 2.874 -5.316 -7.540 1.00 90.62 87 ILE A C 1
ATOM 677 O O . ILE A 1 87 ? 3.628 -5.066 -8.478 1.00 90.62 87 ILE A O 1
ATOM 681 N N . ALA A 1 88 ? 1.691 -5.905 -7.680 1.00 91.88 88 ALA A N 1
ATOM 682 C CA . ALA A 1 88 ? 1.056 -6.114 -8.973 1.00 91.88 88 ALA A CA 1
ATOM 683 C C . ALA A 1 88 ? 0.368 -4.811 -9.394 1.00 91.88 88 ALA A C 1
ATOM 685 O O . ALA A 1 88 ? -0.632 -4.404 -8.793 1.00 91.88 88 ALA A O 1
ATOM 686 N N . VAL A 1 89 ? 0.934 -4.118 -10.380 1.00 90.88 89 VAL A N 1
ATOM 687 C CA . VAL A 1 89 ? 0.431 -2.824 -10.845 1.00 90.88 89 VAL A CA 1
ATOM 688 C C . VAL A 1 89 ? -0.839 -3.044 -11.659 1.00 90.88 89 VAL A C 1
ATOM 690 O O . VAL A 1 89 ? -0.844 -3.721 -12.684 1.00 90.88 89 VAL A O 1
ATOM 693 N N . THR A 1 90 ? -1.940 -2.480 -11.183 1.00 91.06 90 THR A N 1
ATOM 694 C CA . THR A 1 90 ? -3.260 -2.607 -11.800 1.00 91.06 90 THR A CA 1
ATOM 695 C C . THR A 1 90 ? -3.472 -1.546 -12.878 1.00 91.06 90 THR A C 1
ATOM 697 O O . THR A 1 90 ? -2.789 -0.522 -12.919 1.00 91.06 90 THR A O 1
ATOM 700 N N . ASN A 1 91 ? -4.468 -1.768 -13.735 1.00 90.19 91 ASN A N 1
ATOM 701 C CA . ASN A 1 91 ? -4.994 -0.758 -14.655 1.00 90.19 91 ASN A CA 1
ATOM 702 C C . ASN A 1 91 ? -6.005 0.195 -13.987 1.00 90.19 91 ASN A C 1
ATOM 704 O O . ASN A 1 91 ? -6.574 1.045 -14.666 1.00 90.19 91 ASN A O 1
ATOM 708 N N . ILE A 1 92 ? -6.238 0.052 -12.680 1.00 91.12 92 ILE A N 1
ATOM 709 C CA . ILE A 1 92 ? -7.213 0.840 -11.928 1.00 91.12 92 ILE A CA 1
ATOM 710 C C . ILE A 1 92 ? -6.530 2.127 -11.441 1.00 91.12 92 ILE A C 1
ATOM 712 O O . ILE A 1 92 ? -5.500 2.056 -10.756 1.00 91.12 92 ILE A O 1
ATOM 716 N N . PRO A 1 93 ? -7.070 3.316 -11.762 1.00 90.94 93 PRO A N 1
ATOM 717 C CA . PRO A 1 93 ? -6.512 4.579 -11.300 1.00 90.94 93 PRO A CA 1
ATOM 718 C C . PRO A 1 93 ? -6.523 4.704 -9.773 1.00 90.94 93 PRO A C 1
ATOM 720 O O . PRO A 1 93 ? -7.501 4.365 -9.105 1.00 90.94 93 PRO A O 1
ATOM 723 N N . LEU A 1 94 ? -5.472 5.308 -9.207 1.00 91.62 94 LEU A N 1
ATOM 724 C CA . LEU A 1 94 ? -5.395 5.598 -7.768 1.00 91.62 94 LEU A CA 1
ATOM 725 C C . LEU A 1 94 ? -6.619 6.360 -7.248 1.00 91.62 94 LEU A C 1
ATOM 727 O O . LEU A 1 94 ? -7.086 6.103 -6.139 1.00 91.62 94 LEU A O 1
ATOM 731 N N . SER A 1 95 ? -7.127 7.309 -8.037 1.00 90.19 95 SER A N 1
ATOM 732 C CA . SER A 1 95 ? -8.270 8.151 -7.677 1.00 90.19 95 SER A CA 1
ATOM 733 C C . SER A 1 95 ? -9.531 7.348 -7.379 1.00 90.19 95 SER A C 1
ATOM 735 O O . SER A 1 95 ? -10.332 7.786 -6.559 1.00 90.19 95 SER A O 1
ATOM 737 N N . GLU A 1 96 ? -9.692 6.174 -7.991 1.00 90.12 96 GLU A N 1
ATOM 738 C CA . GLU A 1 96 ? -10.847 5.317 -7.741 1.00 90.12 96 GLU A CA 1
ATOM 739 C C . GLU A 1 96 ? -10.783 4.678 -6.355 1.00 90.12 96 GLU A C 1
ATOM 741 O O . GLU A 1 96 ? -11.812 4.527 -5.709 1.00 90.12 96 GLU A O 1
ATOM 746 N N . VAL A 1 97 ? -9.592 4.349 -5.848 1.00 91.50 97 VAL A N 1
ATOM 747 C CA . VAL A 1 97 ? -9.438 3.565 -4.609 1.00 91.50 97 VAL A CA 1
ATOM 748 C C . VAL A 1 97 ? -8.974 4.378 -3.400 1.00 91.50 97 VAL A C 1
ATOM 750 O O . VAL A 1 97 ? -9.237 3.985 -2.263 1.00 91.50 97 VAL A O 1
ATOM 753 N N . TRP A 1 98 ? -8.311 5.519 -3.609 1.00 89.94 98 TRP A N 1
ATOM 754 C CA . TRP A 1 98 ? -7.628 6.275 -2.550 1.00 89.94 98 TRP A CA 1
ATOM 755 C C . TRP A 1 98 ? -8.537 6.647 -1.375 1.00 89.94 98 TRP A C 1
ATOM 757 O O . TRP A 1 98 ? -8.148 6.501 -0.215 1.00 89.94 98 TRP A O 1
ATOM 767 N N . GLY A 1 99 ? -9.749 7.120 -1.679 1.00 88.94 99 GLY A N 1
ATOM 768 C CA . GLY A 1 99 ? -10.738 7.549 -0.687 1.00 88.94 99 GLY A CA 1
ATOM 769 C C . GLY A 1 99 ? -11.537 6.411 -0.052 1.00 88.94 99 GLY A C 1
ATOM 770 O O . GLY A 1 99 ? -12.277 6.653 0.896 1.00 88.94 99 GLY A O 1
ATOM 771 N N . GLN A 1 100 ? -11.396 5.181 -0.550 1.00 90.75 100 GLN A N 1
ATOM 772 C CA . GLN A 1 100 ? -12.192 4.043 -0.087 1.00 90.75 100 GLN A CA 1
ATOM 773 C C . GLN A 1 100 ? -11.563 3.313 1.108 1.00 90.75 100 GLN A C 1
ATOM 775 O O . GLN A 1 100 ? -12.241 2.540 1.783 1.00 90.75 100 GLN A O 1
ATOM 780 N N . MET A 1 101 ? -10.279 3.565 1.381 1.00 91.94 101 MET A N 1
ATOM 781 C CA . MET A 1 101 ? -9.537 2.932 2.471 1.00 91.94 101 MET A CA 1
ATOM 782 C C . MET A 1 101 ? -9.371 3.901 3.641 1.00 91.94 101 MET A C 1
ATOM 784 O O . MET A 1 101 ? -8.836 5.005 3.500 1.00 91.94 101 MET A O 1
ATOM 788 N N . ARG A 1 102 ? -9.781 3.475 4.835 1.00 93.75 102 ARG A N 1
ATOM 789 C CA . ARG A 1 102 ? -9.550 4.220 6.071 1.00 93.75 102 ARG A CA 1
ATOM 790 C C . ARG A 1 102 ? -8.094 4.075 6.488 1.00 93.75 102 ARG A C 1
ATOM 792 O O . ARG A 1 102 ? -7.632 2.977 6.774 1.00 93.75 102 ARG A O 1
ATOM 799 N N . ARG A 1 103 ? -7.388 5.196 6.586 1.00 92.62 103 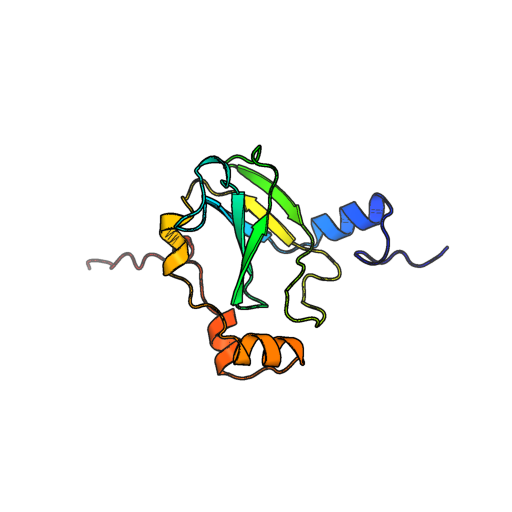ARG A N 1
ATOM 800 C CA . ARG A 1 103 ? -5.999 5.233 7.054 1.00 92.62 103 ARG A CA 1
ATOM 801 C C . ARG A 1 103 ? -5.920 5.214 8.578 1.00 92.62 103 ARG A C 1
ATOM 803 O O . ARG A 1 103 ? -6.812 5.733 9.252 1.00 92.62 103 ARG A O 1
ATOM 810 N N . SER A 1 104 ? -4.829 4.669 9.104 1.00 92.06 104 SER A N 1
ATOM 811 C CA . SER A 1 104 ? -4.437 4.861 10.502 1.00 92.06 104 SER A CA 1
ATOM 812 C C . SER A 1 104 ? -4.292 6.353 10.832 1.00 92.06 104 SER A C 1
ATOM 814 O O . SER A 1 104 ? -3.661 7.090 10.069 1.00 92.06 104 SER A O 1
ATOM 816 N N . SER A 1 105 ? -4.812 6.790 11.979 1.00 92.44 105 SER A N 1
ATOM 817 C CA . SER A 1 105 ? -4.496 8.100 12.562 1.00 92.44 105 SER A CA 1
ATOM 818 C C . SER A 1 105 ? -3.070 8.145 13.121 1.00 92.44 105 SER A C 1
ATOM 820 O O . SER A 1 105 ? -2.419 7.114 13.258 1.00 92.44 105 SER A O 1
ATOM 822 N N . ASP A 1 106 ? -2.588 9.325 13.508 1.00 90.62 106 ASP A N 1
ATOM 823 C CA . ASP A 1 106 ? -1.250 9.497 14.095 1.00 90.62 106 ASP A CA 1
ATOM 824 C C . ASP A 1 106 ? -1.062 8.675 15.371 1.00 90.62 106 ASP A C 1
ATOM 826 O O . ASP A 1 106 ? -0.087 7.938 15.489 1.00 90.62 106 ASP A O 1
ATOM 830 N N . ALA A 1 107 ? -2.046 8.702 16.272 1.00 91.19 107 ALA A N 1
ATOM 831 C CA . ALA A 1 107 ? -2.039 7.874 17.476 1.00 91.19 107 ALA A CA 1
ATOM 832 C C . ALA A 1 107 ? -2.010 6.370 17.148 1.00 91.19 107 ALA A C 1
ATOM 834 O O . ALA A 1 107 ? -1.333 5.599 17.822 1.00 91.19 107 ALA A O 1
ATOM 835 N N . GLN A 1 108 ? -2.710 5.943 16.092 1.00 91.69 108 GLN A N 1
ATOM 836 C CA . GLN A 1 108 ? -2.679 4.549 15.646 1.00 91.69 108 GLN A CA 1
ATOM 837 C C . GLN A 1 108 ? -1.341 4.188 14.998 1.00 91.69 108 GLN A C 1
ATOM 839 O O . GLN A 1 108 ? -0.860 3.086 15.222 1.00 91.69 108 GLN A O 1
ATOM 844 N N . ARG A 1 109 ? -0.713 5.099 14.243 1.00 88.88 109 ARG A N 1
ATOM 845 C CA . ARG A 1 109 ? 0.630 4.890 13.679 1.00 88.88 109 ARG A CA 1
ATOM 846 C C . ARG A 1 109 ? 1.677 4.734 14.775 1.00 88.88 109 ARG A C 1
ATOM 848 O O . ARG A 1 109 ? 2.480 3.814 14.685 1.00 88.88 109 ARG A O 1
ATOM 855 N N . LEU A 1 110 ? 1.621 5.572 15.812 1.00 88.50 110 LEU A N 1
ATOM 856 C CA . LEU A 1 110 ? 2.476 5.448 16.995 1.00 88.50 110 LEU A CA 1
ATOM 857 C C . LEU A 1 110 ? 2.233 4.117 17.717 1.00 88.50 110 LEU A C 1
ATOM 859 O O . LEU A 1 110 ? 3.176 3.388 17.982 1.00 88.50 110 LEU A O 1
ATOM 863 N N . ALA A 1 111 ? 0.972 3.744 17.953 1.00 89.62 111 ALA A N 1
ATOM 864 C CA . ALA A 1 111 ? 0.645 2.473 18.598 1.00 89.62 111 ALA A CA 1
ATOM 865 C C . ALA A 1 111 ? 1.111 1.252 17.784 1.00 89.62 111 ALA A 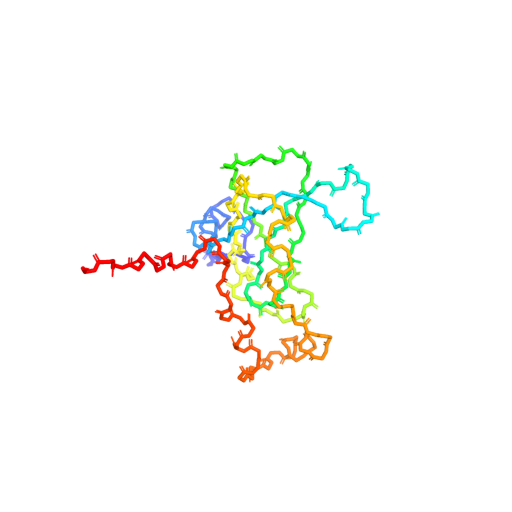C 1
ATOM 867 O O . ALA A 1 111 ? 1.657 0.317 18.361 1.00 89.62 111 ALA A O 1
ATOM 868 N N . ILE A 1 112 ? 0.926 1.263 16.458 1.00 88.62 112 ILE A N 1
ATOM 869 C CA . ILE A 1 112 ? 1.473 0.230 15.563 1.00 88.62 112 ILE A CA 1
ATOM 870 C C . ILE A 1 112 ? 2.998 0.213 15.670 1.00 88.62 112 ILE A C 1
ATOM 872 O O . ILE A 1 112 ? 3.577 -0.865 15.710 1.00 88.62 112 ILE A O 1
ATOM 876 N N . GLY A 1 113 ? 3.617 1.393 15.744 1.00 85.25 113 GLY A N 1
ATOM 877 C CA . GLY A 1 113 ? 5.054 1.573 15.898 1.00 85.25 113 GLY A CA 1
ATOM 878 C C . GLY A 1 113 ? 5.642 0.981 17.169 1.00 85.25 113 GLY A C 1
ATOM 879 O O . GLY A 1 113 ? 6.683 0.333 17.126 1.00 85.25 113 GLY A O 1
ATOM 880 N N . ASP A 1 114 ? 4.902 1.079 18.264 1.00 87.44 114 ASP A N 1
ATOM 881 C CA . ASP A 1 114 ? 5.207 0.420 19.534 1.00 87.44 114 ASP A CA 1
ATOM 882 C C . ASP A 1 114 ? 4.908 -1.097 19.514 1.00 87.44 114 ASP A C 1
ATOM 884 O O . ASP A 1 114 ? 4.985 -1.758 20.548 1.00 87.44 114 ASP A O 1
ATOM 888 N N . GLY A 1 115 ? 4.481 -1.661 18.378 1.00 86.06 115 GLY A N 1
ATOM 889 C CA . GLY A 1 115 ? 4.087 -3.067 18.258 1.00 86.06 115 GLY A CA 1
ATOM 890 C C . GLY A 1 115 ? 2.729 -3.401 18.886 1.00 86.06 115 GLY A C 1
ATOM 891 O O . GLY A 1 115 ? 2.383 -4.575 19.021 1.00 86.06 115 GLY A O 1
ATOM 892 N N . ARG A 1 116 ? 1.923 -2.402 19.272 1.00 88.38 116 ARG A N 1
ATOM 893 C CA . ARG A 1 116 ? 0.629 -2.641 19.926 1.00 88.38 116 ARG A CA 1
ATOM 894 C C . ARG A 1 116 ? -0.401 -3.153 18.927 1.00 88.38 116 ARG A C 1
ATOM 896 O O . ARG A 1 116 ? -0.635 -2.559 17.873 1.00 88.38 116 ARG A O 1
ATOM 903 N N . VAL A 1 117 ? -1.109 -4.204 19.326 1.00 86.56 117 VAL A N 1
ATOM 904 C CA . VAL A 1 117 ? -2.266 -4.736 18.604 1.00 86.56 117 VAL A CA 1
ATOM 905 C C . VAL A 1 117 ? -3.520 -4.419 19.410 1.00 86.56 117 VAL A C 1
ATOM 907 O O . VAL A 1 117 ? -3.620 -4.741 20.589 1.00 86.56 117 VAL A O 1
ATOM 910 N N . THR A 1 118 ? -4.472 -3.735 18.780 1.00 89.94 118 THR A N 1
ATOM 911 C CA . THR A 1 118 ? -5.779 -3.426 19.376 1.00 89.94 118 THR A CA 1
ATOM 912 C C . THR A 1 118 ? -6.881 -3.801 18.392 1.00 89.94 118 THR A C 1
ATOM 914 O O . THR A 1 118 ? -6.641 -3.732 17.182 1.00 89.94 118 THR A O 1
ATOM 917 N N . PRO A 1 119 ? -8.118 -4.067 18.851 1.00 94.81 119 PRO A N 1
ATOM 918 C CA . PRO A 1 119 ? -9.229 -4.365 17.944 1.00 94.81 119 PRO A CA 1
ATOM 919 C C . PRO A 1 119 ? -9.478 -3.266 16.899 1.00 94.81 119 PRO A C 1
ATOM 921 O O . PRO A 1 119 ? -9.935 -3.529 15.790 1.00 94.81 119 PRO A O 1
ATOM 924 N N . ALA A 1 120 ? -9.182 -2.005 17.230 1.00 92.50 120 ALA A N 1
ATOM 925 C CA . ALA A 1 120 ? -9.297 -0.898 16.285 1.00 92.50 120 ALA A CA 1
ATOM 926 C C . ALA A 1 120 ? -8.224 -0.949 15.186 1.00 92.50 120 ALA A C 1
ATOM 928 O O . ALA A 1 120 ? -8.534 -0.659 14.031 1.00 92.50 120 ALA A O 1
ATOM 929 N N . ILE A 1 121 ? -6.987 -1.321 15.534 1.00 91.25 121 ILE A N 1
ATOM 930 C CA . ILE A 1 121 ? -5.902 -1.535 14.568 1.00 91.25 121 ILE A CA 1
ATOM 931 C C . ILE A 1 121 ? -6.231 -2.744 13.693 1.00 91.25 121 ILE A C 1
ATOM 933 O O . ILE A 1 121 ? -6.176 -2.631 12.476 1.00 91.25 121 ILE A O 1
ATOM 937 N N . GLU A 1 122 ? -6.656 -3.865 14.272 1.00 92.81 122 GLU A N 1
ATOM 938 C CA . GLU A 1 122 ? -7.020 -5.063 13.504 1.00 92.81 122 GLU A CA 1
ATOM 939 C C . GLU A 1 122 ? -8.132 -4.788 12.489 1.00 92.81 122 GLU A C 1
ATOM 941 O O . GLU A 1 122 ? -8.006 -5.167 11.327 1.00 92.81 122 GLU A O 1
ATOM 946 N N . ARG A 1 123 ? -9.168 -4.026 12.869 1.00 93.75 123 ARG A N 1
ATOM 947 C CA . ARG A 1 123 ? -10.211 -3.590 11.925 1.00 93.75 123 ARG A CA 1
ATOM 948 C C . ARG A 1 123 ? -9.672 -2.738 10.776 1.00 93.75 123 ARG A C 1
ATOM 950 O O . ARG A 1 123 ? -10.190 -2.832 9.669 1.00 93.75 123 ARG A O 1
ATOM 957 N N . LEU A 1 124 ? -8.653 -1.909 11.014 1.00 92.50 124 LEU A N 1
ATOM 958 C CA . LEU A 1 124 ? -7.995 -1.166 9.938 1.00 92.50 124 LEU A CA 1
ATOM 959 C C . LEU A 1 124 ? -7.196 -2.093 9.013 1.00 92.50 124 LEU A C 1
ATOM 961 O O . LEU A 1 124 ? -7.230 -1.902 7.797 1.00 92.50 124 LEU A O 1
ATOM 965 N N . ARG A 1 125 ? -6.506 -3.095 9.570 1.00 89.75 125 ARG A N 1
ATOM 966 C CA . ARG A 1 125 ? -5.728 -4.079 8.799 1.00 89.75 125 ARG A CA 1
ATOM 967 C C . ARG A 1 125 ? -6.623 -4.995 7.961 1.00 89.75 125 ARG A C 1
ATOM 969 O O . ARG A 1 125 ? -6.250 -5.358 6.854 1.00 89.75 125 ARG A O 1
ATOM 976 N N . ALA A 1 126 ? -7.814 -5.318 8.462 1.00 90.94 126 ALA A N 1
ATOM 977 C CA . ALA A 1 126 ? -8.779 -6.209 7.817 1.00 90.94 126 ALA A CA 1
ATOM 978 C C . ALA A 1 126 ? -9.564 -5.571 6.652 1.00 90.94 126 ALA A C 1
ATOM 980 O O . ALA A 1 126 ? -10.448 -6.209 6.080 1.00 90.94 126 ALA A O 1
ATOM 981 N N . GLN A 1 127 ? -9.286 -4.313 6.292 1.00 90.56 127 GLN A N 1
ATOM 982 C CA . GLN A 1 127 ? -9.968 -3.661 5.177 1.00 90.56 127 GLN A CA 1
ATOM 983 C C . GLN A 1 127 ? -9.630 -4.344 3.851 1.00 90.56 127 GLN A C 1
ATOM 985 O O . GLN A 1 127 ? -8.474 -4.379 3.431 1.00 90.56 127 GLN A O 1
ATOM 990 N N . LEU A 1 128 ? -10.663 -4.821 3.159 1.00 86.38 128 LEU A N 1
ATOM 991 C CA . LEU A 1 128 ? -10.535 -5.331 1.802 1.00 86.38 128 LEU A CA 1
ATOM 992 C C . LEU A 1 128 ? -10.562 -4.178 0.806 1.00 86.38 128 LEU A C 1
ATOM 994 O O . LEU A 1 128 ? -11.448 -3.316 0.862 1.00 86.38 128 LEU A O 1
ATOM 998 N N . LEU A 1 129 ? -9.618 -4.211 -0.136 1.00 83.44 129 LEU A N 1
ATOM 999 C CA . LEU A 1 129 ? -9.654 -3.322 -1.285 1.00 83.44 129 LEU A CA 1
ATOM 1000 C C . LEU A 1 129 ? -11.000 -3.497 -2.010 1.00 83.44 129 LEU A C 1
ATOM 1002 O O . LEU A 1 129 ? -11.431 -4.632 -2.220 1.00 83.44 129 LEU A O 1
ATOM 1006 N N . PRO A 1 130 ? -11.667 -2.404 -2.409 1.00 76.81 130 PRO A N 1
ATOM 1007 C CA . PRO A 1 130 ? -12.985 -2.449 -3.044 1.00 76.81 130 PRO A CA 1
ATOM 1008 C C . PRO A 1 130 ? -13.055 -3.375 -4.260 1.00 76.81 130 PRO A C 1
ATOM 1010 O O . PRO A 1 130 ? -14.053 -4.057 -4.459 1.00 76.81 130 PRO A O 1
ATOM 1013 N N . ILE A 1 131 ? -11.959 -3.453 -5.014 1.00 73.38 131 ILE A N 1
ATOM 1014 C CA . ILE A 1 131 ? -11.811 -4.280 -6.218 1.00 73.38 131 ILE A CA 1
ATOM 1015 C C . ILE A 1 131 ? -11.780 -5.789 -5.918 1.00 73.38 131 ILE A C 1
ATOM 1017 O O . ILE A 1 131 ? -11.930 -6.597 -6.825 1.00 73.38 131 ILE A O 1
ATOM 1021 N N . LEU A 1 132 ? -11.578 -6.166 -4.650 1.00 67.88 132 LEU A N 1
ATOM 1022 C CA . LEU A 1 132 ? -11.557 -7.549 -4.163 1.00 67.88 132 LEU A CA 1
ATOM 1023 C C . LEU A 1 132 ? -12.837 -7.923 -3.418 1.00 67.88 132 LEU A C 1
ATOM 1025 O O . LEU A 1 132 ? -12.942 -9.034 -2.898 1.00 67.88 132 LEU A O 1
ATOM 1029 N N . ARG A 1 133 ? -13.803 -7.003 -3.304 1.00 63.59 133 ARG A N 1
ATOM 1030 C CA . ARG A 1 133 ? -15.080 -7.335 -2.678 1.00 63.59 133 ARG A CA 1
ATOM 1031 C C . ARG A 1 133 ? -15.829 -8.285 -3.611 1.00 63.59 133 ARG A C 1
ATOM 1033 O O . ARG A 1 133 ? -15.973 -7.955 -4.789 1.00 63.59 133 ARG A O 1
ATOM 1040 N N . PRO A 1 134 ? -16.331 -9.430 -3.114 1.00 53.69 134 PRO A N 1
ATOM 1041 C CA . PRO A 1 134 ? -17.244 -10.253 -3.885 1.00 53.69 134 PRO A CA 1
ATOM 1042 C C . PRO A 1 134 ? -18.398 -9.362 -4.335 1.00 53.69 134 PRO A C 1
ATOM 1044 O O . PRO A 1 134 ? -19.082 -8.761 -3.501 1.00 53.69 134 PRO A O 1
ATOM 1047 N N . GLN A 1 135 ? -18.595 -9.227 -5.644 1.00 48.66 135 GLN A N 1
ATOM 1048 C CA . GLN A 1 135 ? -19.835 -8.651 -6.130 1.00 48.66 135 GLN A CA 1
ATOM 1049 C C . GLN A 1 135 ? -20.924 -9.623 -5.690 1.00 48.66 135 GLN A C 1
ATOM 1051 O O . GLN A 1 135 ? -20.992 -10.750 -6.178 1.00 48.66 135 GLN A O 1
ATOM 1056 N N . HIS A 1 136 ? -21.741 -9.223 -4.717 1.00 44.56 136 HIS A N 1
ATOM 1057 C CA . HIS A 1 136 ? -22.995 -9.911 -4.468 1.00 44.56 136 HIS A CA 1
ATOM 1058 C C . HIS A 1 136 ? -23.838 -9.723 -5.730 1.00 44.56 136 HIS A C 1
ATOM 1060 O O . HIS A 1 136 ? -24.576 -8.749 -5.861 1.00 44.56 136 HIS A O 1
ATOM 1066 N N . HIS A 1 137 ? -23.694 -10.634 -6.692 1.00 44.38 137 HIS A N 1
ATOM 1067 C CA . HIS A 1 137 ? -24.697 -10.834 -7.718 1.00 44.38 137 HIS A CA 1
ATOM 1068 C C . HIS A 1 137 ? -25.945 -11.282 -6.968 1.00 44.38 137 HIS A C 1
ATOM 1070 O O . HIS A 1 137 ? -26.064 -12.438 -6.566 1.00 44.38 137 HIS A O 1
ATOM 1076 N N . GLY A 1 138 ? -26.822 -10.320 -6.681 1.00 41.34 138 GLY A N 1
ATOM 1077 C CA . GLY A 1 138 ? -28.150 -10.587 -6.165 1.00 41.34 138 GLY A CA 1
ATOM 1078 C C . GLY A 1 138 ? -28.830 -11.532 -7.139 1.00 41.34 138 GLY A C 1
ATOM 1079 O O . GLY A 1 138 ? -29.232 -11.121 -8.227 1.00 41.34 138 GLY A O 1
ATOM 1080 N N . GLY A 1 139 ? -28.898 -12.807 -6.760 1.00 41.06 139 GLY A N 1
ATOM 1081 C CA . GLY A 1 139 ? -29.724 -13.787 -7.432 1.00 41.06 139 GLY A CA 1
ATOM 1082 C C . GLY A 1 139 ? -31.152 -13.272 -7.399 1.00 41.06 139 GLY A C 1
ATOM 1083 O O . GLY A 1 139 ? -31.783 -13.242 -6.346 1.00 41.06 139 GLY A O 1
ATOM 1084 N N . ARG A 1 140 ? -31.646 -12.828 -8.553 1.00 39.62 140 ARG A N 1
ATOM 1085 C CA . ARG A 1 140 ? -33.079 -12.823 -8.807 1.00 39.62 140 ARG A CA 1
ATOM 1086 C C . ARG A 1 140 ? -33.479 -14.285 -8.971 1.00 39.62 140 ARG A C 1
ATOM 1088 O O . ARG A 1 140 ? -33.180 -14.883 -10.000 1.00 39.62 140 ARG A O 1
ATOM 1095 N N . THR A 1 141 ? -34.047 -14.843 -7.907 1.00 55.00 141 THR A N 1
ATOM 1096 C CA . THR A 1 141 ? -34.981 -15.973 -7.984 1.00 55.00 141 THR A CA 1
ATOM 1097 C C . THR A 1 141 ? -36.177 -15.609 -8.845 1.00 55.00 141 THR A C 1
ATOM 1099 O O . THR A 1 141 ? -36.610 -14.436 -8.733 1.00 55.00 141 THR A O 1
#

Radius of gyration: 16.98 Å; chains: 1; bounding box: 64×41×36 Å